Protein AF-A0A5S3YLG6-F1 (afdb_monomer)

InterPro domains:
  IPR036513 STAS domain superfamily [SSF52091] (1-47)
  IPR038396 SpoIIAA-like superfamily [G3DSA:3.40.50.10600] (2-48)

Nearest PDB structures (foldseek):
  8ieb-assembly1_B  TM=4.610E-01  e=1.996E+00  Homo sapiens
  8ied-assembly1_A  TM=4.257E-01  e=1.749E+00  Homo sapiens
  8ieq-assembly1_C  TM=4.250E-01  e=3.386E+00  Homo sapiens

Mean predicted aligned error: 5.66 Å

Radius of gyration: 13.33 Å; Cα contacts (8 Å, |Δi|>4): 41; chains: 1; bounding box: 20×36×31 Å

pLDDT: mean 82.93, std 11.58, range [39.09, 95.44]

Sequence (48 aa):
MTNSFHGISIGTERFGDDIYLTLKPTGKLTHEDYVVITPIIESALKAV

Structure (mmCIF, N/CA/C/O backbone):
data_AF-A0A5S3YLG6-F1
#
_entry.id   AF-A0A5S3YLG6-F1
#
loop_
_atom_site.group_PDB
_atom_site.id
_atom_site.type_symbol
_atom_site.label_atom_id
_atom_site.label_alt_id
_atom_site.label_comp_id
_atom_site.label_asym_id
_atom_site.label_entity_id
_atom_site.label_seq_id
_atom_site.pdbx_PDB_ins_code
_atom_site.Cartn_x
_atom_site.Cartn_y
_atom_site.Cartn_z
_atom_site.occupancy
_atom_site.B_iso_or_equiv
_atom_site.auth_seq_id
_atom_site.auth_comp_id
_atom_site.auth_asym_id
_atom_site.auth_atom_id
_atom_site.pdbx_PDB_model_num
ATOM 1 N N . MET A 1 1 ? -3.135 16.028 21.635 1.00 39.09 1 MET A N 1
ATOM 2 C CA . MET A 1 1 ? -2.416 15.673 20.395 1.00 39.09 1 MET A CA 1
ATOM 3 C C . MET A 1 1 ? -2.922 14.311 19.961 1.00 39.09 1 MET A C 1
ATOM 5 O O . MET A 1 1 ? -2.706 13.346 20.683 1.00 39.09 1 MET A O 1
ATOM 9 N N . THR A 1 2 ? -3.710 14.236 18.890 1.00 50.31 2 THR A N 1
ATOM 10 C CA . THR A 1 2 ? -4.228 12.957 18.391 1.00 50.31 2 THR A CA 1
ATOM 11 C C . THR A 1 2 ? -3.101 12.266 17.640 1.00 50.31 2 THR A C 1
ATOM 13 O O . THR A 1 2 ? -2.822 12.603 16.493 1.00 50.31 2 THR A O 1
ATOM 16 N N . ASN A 1 3 ? -2.405 11.352 18.314 1.00 55.97 3 ASN A N 1
ATOM 17 C CA . ASN A 1 3 ? -1.404 10.487 17.700 1.00 55.97 3 ASN A CA 1
ATOM 18 C C . ASN A 1 3 ? -2.148 9.479 16.808 1.00 55.97 3 ASN A C 1
ATOM 20 O O . ASN A 1 3 ? -2.421 8.346 17.202 1.00 55.97 3 ASN A O 1
ATOM 24 N N . SER A 1 4 ? -2.619 9.950 15.655 1.00 69.12 4 SER A N 1
ATOM 25 C CA . SER A 1 4 ? -3.384 9.156 14.706 1.00 69.12 4 SER A CA 1
ATOM 26 C C . SER A 1 4 ? -2.417 8.215 14.011 1.00 69.12 4 SER A C 1
ATOM 28 O O . SER A 1 4 ? -1.698 8.628 13.112 1.00 69.12 4 SER A O 1
ATOM 30 N N . PHE A 1 5 ? -2.375 6.960 14.454 1.00 75.69 5 PHE A N 1
ATOM 31 C CA . PHE A 1 5 ? -1.616 5.924 13.769 1.00 75.69 5 PHE A CA 1
ATOM 32 C C . PHE A 1 5 ? -2.063 5.852 12.307 1.00 75.69 5 PHE A C 1
ATOM 34 O O . PHE A 1 5 ? -3.242 5.631 12.013 1.00 75.69 5 PHE A O 1
ATOM 41 N N . HIS A 1 6 ? -1.112 6.049 11.405 1.00 79.88 6 HIS A N 1
ATOM 42 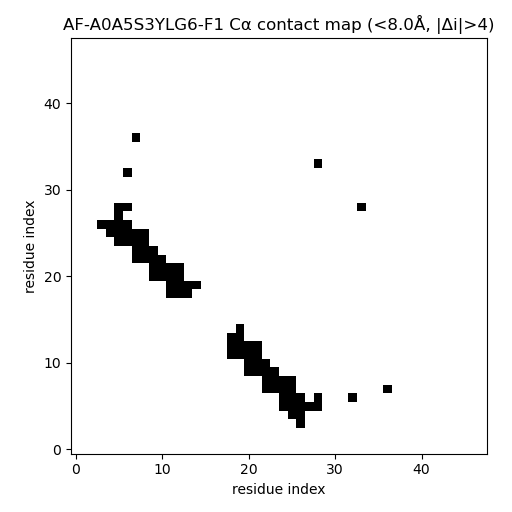C CA . HIS A 1 6 ? -1.247 5.744 9.994 1.00 79.88 6 HIS A CA 1
ATOM 43 C C . HIS A 1 6 ? -0.164 4.742 9.605 1.00 79.88 6 HIS A C 1
ATOM 45 O O . HIS A 1 6 ? 0.907 4.689 10.209 1.00 79.88 6 HIS A O 1
ATOM 51 N N . GLY A 1 7 ? -0.470 3.884 8.643 1.00 78.25 7 GLY A N 1
ATOM 52 C CA . GLY A 1 7 ? 0.447 2.837 8.213 1.00 78.25 7 GLY A CA 1
ATOM 53 C C . GLY A 1 7 ? -0.112 2.057 7.037 1.00 78.25 7 GLY A C 1
ATOM 54 O O . GLY A 1 7 ? -1.283 2.201 6.687 1.00 78.25 7 GLY A O 1
ATOM 55 N N . ILE A 1 8 ? 0.724 1.228 6.424 1.00 84.12 8 ILE A N 1
ATOM 56 C CA . ILE A 1 8 ? 0.328 0.344 5.327 1.00 84.12 8 ILE A CA 1
ATOM 57 C C . ILE A 1 8 ? 0.770 -1.071 5.682 1.00 84.12 8 ILE A C 1
ATOM 59 O O . ILE A 1 8 ? 1.933 -1.306 5.999 1.00 84.12 8 ILE A O 1
ATOM 63 N N . SER A 1 9 ? -0.168 -2.013 5.645 1.00 86.19 9 SER A N 1
ATOM 64 C CA . SER A 1 9 ? 0.126 -3.443 5.733 1.00 86.19 9 SER A CA 1
ATOM 65 C C . SER A 1 9 ? 0.297 -4.012 4.330 1.00 86.19 9 SER A C 1
ATOM 67 O O . SER A 1 9 ? -0.501 -3.703 3.445 1.00 86.19 9 SER A O 1
ATOM 69 N N . ILE A 1 10 ? 1.318 -4.845 4.139 1.00 85.06 10 ILE A N 1
ATOM 70 C CA . ILE A 1 10 ? 1.597 -5.534 2.875 1.00 85.06 10 ILE A CA 1
ATOM 71 C C . ILE A 1 10 ? 1.403 -7.032 3.103 1.00 85.06 10 ILE A C 1
ATOM 73 O O . ILE A 1 10 ? 1.922 -7.576 4.079 1.00 85.06 10 ILE A O 1
ATOM 77 N N . GLY A 1 11 ? 0.651 -7.684 2.224 1.00 87.00 11 GLY A N 1
ATOM 78 C CA . GLY A 1 11 ? 0.373 -9.114 2.279 1.00 87.00 11 GLY A CA 1
ATOM 79 C C . GLY A 1 11 ? 0.351 -9.743 0.892 1.00 87.00 11 GLY A C 1
ATOM 80 O O . GLY A 1 11 ? 0.467 -9.059 -0.123 1.00 87.00 11 GLY A O 1
ATOM 81 N N . THR A 1 12 ? 0.204 -11.063 0.856 1.00 88.25 12 THR A N 1
ATOM 82 C CA . THR A 1 12 ? -0.064 -11.808 -0.376 1.00 88.25 12 THR A CA 1
ATOM 83 C C . THR A 1 12 ? -1.335 -12.615 -0.184 1.00 88.25 12 THR A C 1
ATOM 85 O O . THR A 1 12 ? -1.543 -13.225 0.865 1.00 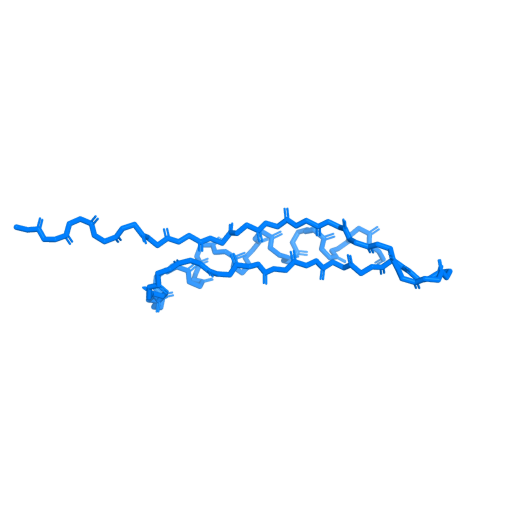88.25 12 THR A O 1
ATOM 88 N N . GLU A 1 13 ? -2.205 -12.584 -1.183 1.00 92.00 13 GLU A N 1
ATOM 89 C CA . GLU A 1 13 ? -3.468 -13.313 -1.195 1.00 92.00 13 GLU A CA 1
ATOM 90 C C . GLU A 1 13 ? -3.527 -14.190 -2.444 1.00 92.00 13 GLU A C 1
ATOM 92 O O . GLU A 1 13 ? -2.980 -13.840 -3.487 1.00 92.00 13 GLU A O 1
ATOM 97 N N . ARG A 1 14 ? -4.180 -15.348 -2.345 1.00 93.75 14 ARG A N 1
ATOM 98 C CA . ARG A 1 14 ? -4.400 -16.246 -3.481 1.00 93.75 14 ARG A CA 1
ATOM 99 C C . ARG A 1 14 ? -5.881 -16.265 -3.817 1.00 93.75 14 ARG A C 1
ATOM 101 O O . ARG A 1 14 ? -6.701 -16.500 -2.929 1.00 93.75 14 ARG A O 1
ATOM 108 N N . PHE A 1 15 ? -6.212 -16.086 -5.089 1.00 93.94 15 PHE A N 1
ATOM 109 C CA . PHE A 1 15 ? -7.574 -16.252 -5.584 1.00 93.94 15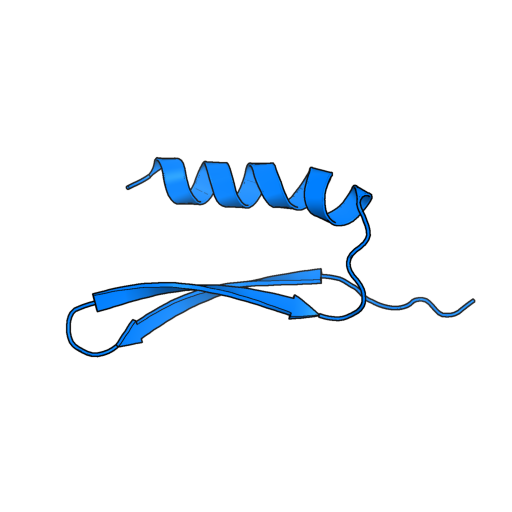 PHE A CA 1
ATOM 110 C C . PHE A 1 15 ? -7.552 -17.126 -6.840 1.00 93.94 15 PHE A C 1
ATOM 112 O O . PHE A 1 15 ? -7.039 -16.738 -7.883 1.00 93.94 15 PHE A O 1
ATOM 119 N N . GLY A 1 16 ? -8.060 -18.355 -6.703 1.00 95.44 16 GLY A N 1
ATOM 120 C CA . GLY A 1 16 ? -7.916 -19.390 -7.727 1.00 95.44 16 GLY A CA 1
ATOM 121 C C . GLY A 1 16 ? -6.452 -19.794 -7.921 1.00 95.44 16 GLY A C 1
ATOM 122 O O . GLY A 1 16 ? -5.779 -20.197 -6.966 1.00 95.44 16 GLY A O 1
ATOM 123 N N . ASP A 1 17 ? -5.970 -19.672 -9.154 1.00 94.69 17 ASP A N 1
ATOM 124 C CA . ASP A 1 17 ? -4.579 -19.951 -9.528 1.00 94.69 17 ASP A CA 1
ATOM 125 C C . ASP A 1 17 ? -3.689 -18.701 -9.546 1.00 94.69 17 ASP A C 1
ATOM 127 O O . ASP A 1 17 ? -2.479 -18.815 -9.732 1.00 94.69 17 ASP A O 1
AT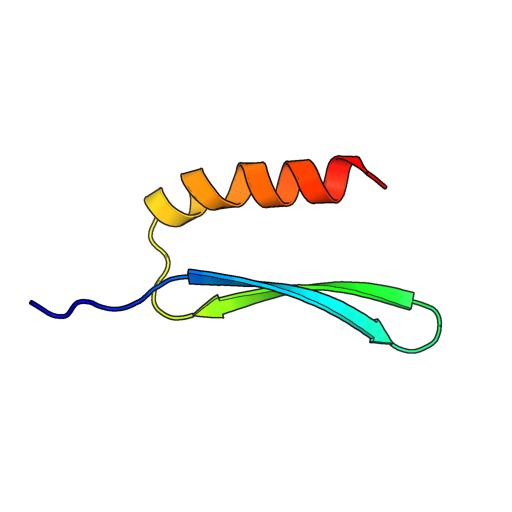OM 131 N N . ASP A 1 18 ? -4.262 -17.531 -9.260 1.00 92.19 18 ASP A N 1
ATOM 132 C CA . ASP A 1 18 ? -3.553 -16.259 -9.256 1.00 92.19 18 ASP A CA 1
ATOM 133 C C . ASP A 1 18 ? -3.115 -15.852 -7.839 1.00 92.19 18 ASP A C 1
ATOM 135 O O . ASP A 1 18 ? -3.812 -16.081 -6.840 1.00 92.19 18 ASP A O 1
ATOM 139 N N . ILE A 1 19 ? -1.943 -15.215 -7.759 1.00 89.44 19 ILE A N 1
ATOM 140 C CA . ILE A 1 19 ? -1.392 -14.621 -6.536 1.00 89.44 19 ILE A CA 1
ATOM 141 C C . ILE A 1 19 ? -1.429 -13.102 -6.678 1.00 89.44 19 ILE A C 1
ATOM 143 O O . ILE A 1 19 ? -0.941 -12.541 -7.657 1.00 89.44 19 ILE A O 1
ATOM 147 N N . TYR A 1 20 ? -1.970 -12.438 -5.665 1.00 88.69 20 TYR A N 1
ATOM 148 C CA . TYR A 1 20 ? -2.137 -10.996 -5.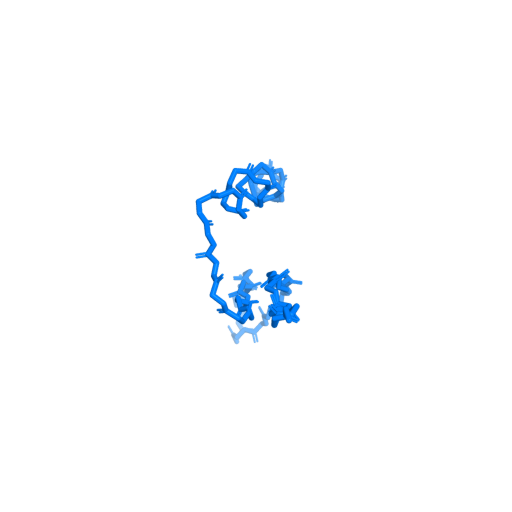603 1.00 88.69 20 TYR A CA 1
ATOM 149 C C . TYR A 1 20 ? -1.303 -10.429 -4.464 1.00 88.69 20 TYR A C 1
ATOM 151 O O . TYR A 1 20 ? -1.287 -10.958 -3.351 1.00 88.69 20 TYR A O 1
ATOM 159 N N . LEU A 1 21 ? -0.640 -9.311 -4.732 1.00 86.31 21 LEU A N 1
ATOM 160 C CA . LEU A 1 21 ? -0.058 -8.478 -3.692 1.00 86.31 21 LEU A CA 1
ATOM 161 C C . LEU A 1 21 ? -1.153 -7.566 -3.137 1.00 86.31 21 LEU A C 1
ATOM 163 O O . LEU A 1 21 ? -1.807 -6.852 -3.900 1.00 86.31 21 LEU A O 1
ATOM 167 N N . THR A 1 22 ? -1.337 -7.560 -1.821 1.00 88.94 22 THR A N 1
ATOM 168 C CA . THR A 1 22 ? -2.325 -6.701 -1.168 1.00 88.94 22 THR A CA 1
ATOM 169 C C . THR A 1 22 ? -1.675 -5.637 -0.308 1.00 88.94 22 THR A C 1
ATOM 171 O O . THR A 1 22 ? -0.707 -5.870 0.414 1.00 88.94 22 THR A O 1
ATOM 174 N N . LEU A 1 23 ? -2.228 -4.432 -0.410 1.00 87.12 23 LEU A N 1
ATOM 175 C CA . LEU A 1 23 ? -1.778 -3.232 0.280 1.00 87.12 23 LEU A CA 1
ATOM 176 C C . LEU A 1 23 ? -2.975 -2.662 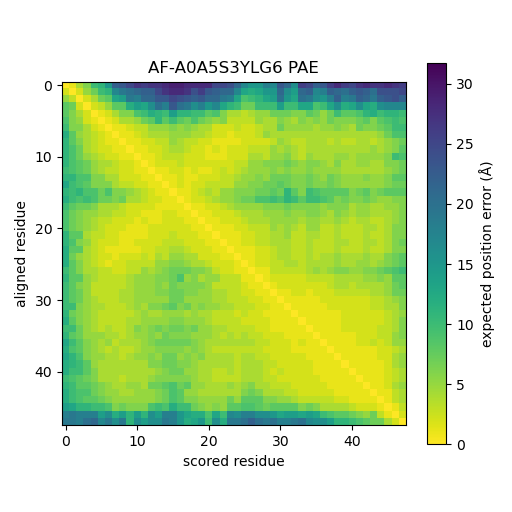1.030 1.00 87.12 23 LEU A C 1
ATOM 178 O O . LEU A 1 23 ? -3.954 -2.236 0.415 1.00 87.12 23 LEU A O 1
ATOM 182 N N . LYS A 1 24 ? -2.909 -2.659 2.360 1.00 89.38 24 LYS A N 1
ATOM 183 C CA . LYS A 1 24 ? -3.989 -2.162 3.211 1.00 89.38 24 LYS A CA 1
ATOM 184 C C . LYS A 1 24 ? -3.538 -0.925 3.986 1.00 89.38 24 LYS A C 1
ATOM 186 O O . LYS A 1 24 ? -2.822 -1.066 4.981 1.00 89.38 24 LYS A O 1
ATOM 191 N N . PRO A 1 25 ? -3.958 0.281 3.575 1.00 87.44 25 PRO A N 1
ATOM 192 C CA . PRO A 1 25 ? -3.706 1.488 4.343 1.00 87.44 25 PRO A CA 1
ATOM 193 C C . PRO A 1 25 ? -4.604 1.544 5.586 1.00 87.44 25 PRO A C 1
ATOM 195 O O . PRO A 1 25 ? -5.772 1.154 5.555 1.00 87.44 25 PRO A O 1
ATOM 198 N N . THR A 1 26 ? -4.054 2.043 6.687 1.00 89.19 26 THR A N 1
ATOM 199 C CA . THR A 1 26 ? -4.753 2.293 7.953 1.00 89.19 26 THR A CA 1
ATOM 200 C C . THR A 1 26 ? -4.566 3.761 8.321 1.00 89.19 26 THR A C 1
ATOM 202 O O . THR A 1 26 ? -3.461 4.284 8.207 1.00 89.19 26 THR A O 1
ATOM 205 N N . GLY A 1 27 ? -5.633 4.432 8.760 1.00 87.56 27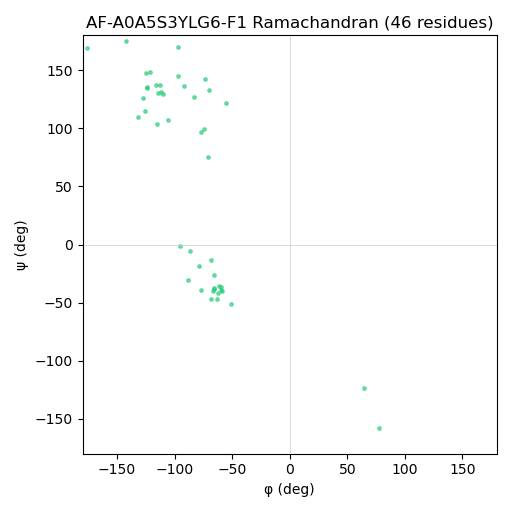 GLY A N 1
ATOM 206 C CA . GLY A 1 27 ? -5.603 5.863 9.075 1.00 87.56 27 GLY A CA 1
ATOM 207 C C . GLY A 1 27 ? -5.642 6.765 7.834 1.00 87.56 27 GLY A C 1
ATOM 208 O O . GLY A 1 27 ? -6.119 6.363 6.773 1.00 87.56 27 GLY A O 1
ATOM 209 N N . LYS A 1 28 ? -5.169 8.011 7.979 1.00 87.44 28 LYS A N 1
ATOM 210 C CA . LYS A 1 28 ? -5.074 8.988 6.884 1.00 87.44 28 LYS A CA 1
ATOM 211 C C . LYS A 1 28 ? -3.616 9.130 6.464 1.00 87.44 28 LYS A C 1
ATOM 213 O O . LYS A 1 28 ? -2.840 9.748 7.183 1.00 87.44 28 LYS A O 1
ATOM 218 N N . LEU A 1 29 ? -3.284 8.579 5.302 1.00 84.62 29 LEU A N 1
ATOM 219 C CA . LEU A 1 29 ? -1.950 8.711 4.730 1.00 84.62 29 LEU A CA 1
ATOM 220 C C . LEU A 1 29 ? -1.709 10.143 4.253 1.00 84.62 29 LEU A C 1
ATOM 222 O O . LEU A 1 29 ? -2.546 10.751 3.576 1.00 84.62 29 LEU A O 1
ATOM 226 N N . THR A 1 30 ? -0.552 10.660 4.618 1.00 87.81 30 THR A N 1
ATOM 227 C CA . THR A 1 30 ? -0.009 11.943 4.190 1.00 87.81 30 THR A CA 1
ATOM 228 C C . THR A 1 30 ? 0.955 11.743 3.024 1.00 87.81 30 THR A C 1
ATOM 230 O O . THR A 1 30 ? 1.330 10.621 2.692 1.00 87.81 30 THR A O 1
ATOM 233 N N . HIS A 1 31 ? 1.379 12.833 2.383 1.00 88.50 31 HIS A N 1
ATOM 234 C CA . HIS A 1 31 ? 2.390 12.747 1.329 1.00 88.50 31 HIS A CA 1
ATOM 235 C C . HIS A 1 31 ? 3.712 12.140 1.833 1.00 88.50 31 HIS A C 1
ATOM 237 O O . HIS A 1 31 ? 4.327 11.357 1.114 1.00 88.50 31 HIS A O 1
ATOM 243 N N . GLU A 1 32 ? 4.112 12.436 3.073 1.00 86.75 32 GLU A N 1
ATOM 244 C CA . GLU A 1 32 ? 5.329 11.885 3.683 1.00 86.75 32 GLU A CA 1
ATOM 245 C C . GLU A 1 32 ? 5.271 10.355 3.795 1.00 86.75 32 GLU A C 1
ATOM 247 O O . GLU A 1 32 ? 6.266 9.680 3.534 1.00 86.75 32 GLU A O 1
ATOM 252 N N . ASP A 1 33 ? 4.090 9.790 4.066 1.00 85.12 33 ASP A N 1
ATOM 253 C CA . ASP A 1 33 ? 3.900 8.336 4.087 1.00 85.12 33 ASP A CA 1
ATOM 254 C C . ASP A 1 33 ? 4.163 7.704 2.719 1.00 85.12 33 ASP A C 1
ATOM 256 O O . ASP A 1 33 ? 4.817 6.666 2.619 1.00 85.12 33 ASP A O 1
ATOM 260 N N . TYR A 1 34 ? 3.700 8.341 1.641 1.00 87.19 34 TYR A N 1
ATOM 261 C CA . TYR A 1 34 ? 3.957 7.851 0.287 1.00 87.19 34 TYR A CA 1
ATOM 262 C C . TYR A 1 34 ? 5.440 7.907 -0.072 1.00 87.19 34 TYR A C 1
ATOM 264 O O . TYR A 1 34 ? 5.931 6.976 -0.707 1.00 87.19 34 TYR A O 1
ATOM 272 N N . VAL A 1 35 ? 6.166 8.943 0.356 1.00 89.38 35 VAL A N 1
ATOM 273 C CA . VAL A 1 35 ? 7.618 9.039 0.125 1.00 89.38 35 VAL A CA 1
ATOM 274 C C . VAL A 1 35 ? 8.356 7.856 0.758 1.00 89.38 35 VAL A C 1
ATOM 276 O O . VAL A 1 35 ? 9.270 7.308 0.146 1.00 89.38 35 VAL A O 1
ATOM 279 N N . VAL A 1 36 ? 7.933 7.417 1.946 1.00 85.56 36 VAL A N 1
ATOM 280 C CA . VAL A 1 36 ? 8.553 6.281 2.645 1.00 85.56 36 VAL A CA 1
ATOM 281 C C . VAL A 1 36 ? 8.125 4.934 2.056 1.00 85.56 36 VAL A C 1
ATOM 283 O O . VAL A 1 36 ? 8.945 4.024 1.947 1.00 85.56 36 VAL A O 1
ATOM 286 N N . ILE A 1 37 ? 6.857 4.777 1.668 1.00 84.06 37 ILE A N 1
ATOM 287 C CA . ILE A 1 37 ? 6.303 3.458 1.322 1.00 84.06 37 ILE A CA 1
ATOM 288 C C . ILE A 1 37 ? 6.500 3.103 -0.156 1.00 84.06 37 ILE A C 1
ATOM 290 O O . ILE A 1 37 ? 6.696 1.932 -0.483 1.00 84.06 37 ILE A O 1
ATOM 294 N N . THR A 1 38 ? 6.528 4.095 -1.047 1.00 88.31 38 THR A N 1
ATOM 295 C CA . THR A 1 38 ? 6.789 3.885 -2.483 1.00 88.31 38 THR A CA 1
ATOM 296 C C . THR A 1 38 ? 8.055 3.056 -2.752 1.00 88.31 38 THR A C 1
ATOM 298 O O . THR A 1 38 ? 7.936 2.034 -3.429 1.00 88.31 38 THR A O 1
ATOM 301 N N . PRO A 1 39 ? 9.242 3.368 -2.188 1.00 89.50 39 PRO A N 1
ATOM 302 C CA . PRO A 1 39 ? 10.448 2.577 -2.451 1.00 89.50 39 PRO A CA 1
ATOM 303 C C . PRO A 1 39 ? 10.371 1.139 -1.910 1.00 89.50 39 PRO A 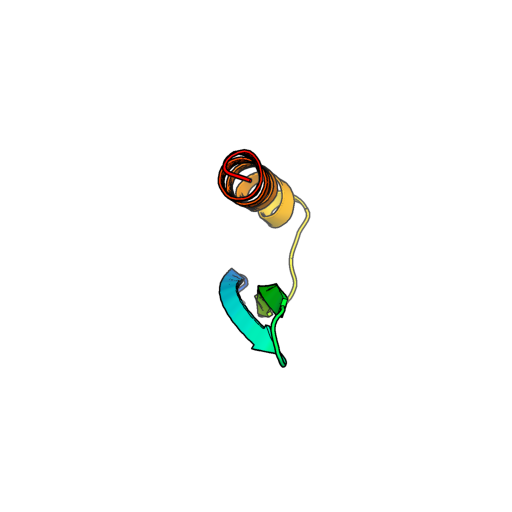C 1
ATOM 305 O O . PRO A 1 39 ? 11.017 0.241 -2.456 1.00 89.50 39 PRO A O 1
ATOM 308 N N . ILE A 1 40 ? 9.573 0.890 -0.864 1.00 84.62 40 ILE A N 1
ATOM 309 C CA . ILE A 1 40 ? 9.338 -0.461 -0.326 1.00 84.62 40 ILE A CA 1
ATOM 310 C C . ILE A 1 40 ? 8.532 -1.285 -1.335 1.00 84.62 40 ILE A C 1
ATOM 312 O O . ILE A 1 40 ? 8.908 -2.415 -1.647 1.00 84.62 40 ILE A O 1
ATOM 316 N N . ILE A 1 41 ? 7.462 -0.702 -1.886 1.00 83.56 41 ILE A N 1
ATOM 317 C CA . ILE A 1 41 ? 6.634 -1.342 -2.917 1.00 83.56 41 ILE A CA 1
ATOM 318 C C . ILE A 1 41 ? 7.460 -1.592 -4.183 1.00 83.56 41 ILE A C 1
ATOM 320 O O . ILE A 1 41 ? 7.452 -2.704 -4.706 1.00 83.56 41 ILE A O 1
ATOM 324 N N . GLU A 1 42 ? 8.222 -0.600 -4.647 1.00 87.75 42 GLU A N 1
ATOM 325 C CA . GLU A 1 42 ? 9.095 -0.752 -5.817 1.00 87.75 42 GLU A CA 1
ATOM 326 C C . GLU A 1 42 ? 10.127 -1.869 -5.626 1.00 87.75 42 GLU A C 1
ATOM 328 O O . GLU A 1 42 ? 10.389 -2.635 -6.549 1.00 87.75 42 GLU A O 1
ATOM 333 N N . SER A 1 43 ? 10.700 -1.993 -4.427 1.00 84.44 43 SER A N 1
ATOM 334 C CA . SER A 1 43 ? 11.659 -3.059 -4.119 1.00 84.44 43 SER A CA 1
ATOM 335 C C . SER A 1 43 ? 11.004 -4.440 -4.134 1.00 84.44 43 SER A C 1
ATOM 337 O O . SER A 1 43 ? 11.594 -5.382 -4.658 1.00 84.44 43 SER A O 1
ATOM 339 N N . ALA A 1 44 ? 9.781 -4.561 -3.610 1.00 78.56 44 ALA A N 1
ATOM 340 C CA . ALA A 1 44 ? 9.026 -5.812 -3.636 1.00 78.56 44 ALA A CA 1
ATOM 341 C C . ALA A 1 44 ? 8.636 -6.228 -5.067 1.00 78.56 44 ALA A C 1
ATOM 343 O O . ALA A 1 44 ? 8.705 -7.407 -5.403 1.00 78.56 44 ALA A O 1
ATOM 344 N N . LEU A 1 45 ? 8.274 -5.264 -5.922 1.00 80.88 45 LEU A N 1
ATOM 345 C CA . LEU A 1 45 ? 7.879 -5.510 -7.314 1.00 80.88 45 LEU A CA 1
ATOM 346 C C . LEU A 1 45 ? 9.059 -5.741 -8.265 1.00 80.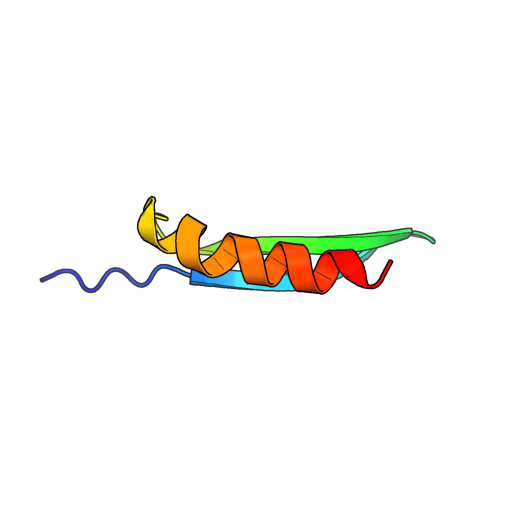88 45 LEU A C 1
ATOM 348 O O . LEU A 1 45 ? 8.868 -6.299 -9.335 1.00 80.88 45 LEU A O 1
ATOM 352 N N . LYS A 1 46 ? 10.285 -5.349 -7.906 1.00 82.88 46 LYS A N 1
ATOM 353 C CA . LYS A 1 46 ? 11.475 -5.629 -8.733 1.00 82.88 46 LYS A CA 1
ATOM 354 C C . LYS A 1 46 ? 11.853 -7.112 -8.798 1.00 82.88 46 LYS A C 1
ATOM 356 O O . LYS A 1 46 ? 12.707 -7.471 -9.602 1.00 82.88 46 LYS A O 1
ATOM 361 N N . ALA A 1 47 ? 11.289 -7.945 -7.926 1.00 62.03 47 ALA A N 1
ATOM 362 C CA . ALA A 1 47 ? 11.606 -9.367 -7.840 1.00 62.03 47 ALA A CA 1
ATOM 363 C C . ALA A 1 47 ? 10.784 -10.255 -8.797 1.00 62.03 47 ALA A C 1
ATOM 365 O O . ALA A 1 47 ? 11.051 -11.456 -8.852 1.00 62.03 47 ALA A O 1
ATOM 366 N N . VAL A 1 48 ? 9.800 -9.688 -9.510 1.00 56.44 48 VAL A N 1
ATOM 367 C CA . VAL A 1 48 ? 8.943 -10.392 -10.482 1.00 56.44 48 VAL A CA 1
ATOM 368 C C . VAL A 1 48 ? 9.300 -10.065 -11.925 1.00 56.44 48 VAL A C 1
ATOM 370 O O . VAL A 1 48 ? 9.737 -8.923 -12.190 1.00 56.44 48 VAL A O 1
#

Foldseek 3Di:
DPPFDWDKDWDWDDDPPDIDIDIDIDTDDDPVRCVVCVVVVVVVVVVD

Solvent-accessible surface area (backbone atoms only — not comparable to full-atom values): 3176 Å² total; per-residue (Å²): 132,86,85,71,70,54,52,71,48,79,51,75,47,75,62,90,94,46,79,42,83,42,78,47,75,40,69,77,80,50,73,70,51,50,68,63,46,50,62,55,52,53,59,64,56,67,78,110

Secondary structure (DSSP, 8-state):
------EEEEEEEEETTEEEEEEEEES---HHHHHHHHHHHHHHHTT-

Organism: NCBI:txid161398